Protein AF-A0A381W4L0-F1 (afdb_monomer)

Radius of gyration: 14.17 Å; Cα contacts (8 Å, |Δi|>4): 86; chains: 1; bounding box: 40×19×44 Å

Mean predicted aligned error: 5.43 Å

Foldseek 3Di:
DPPPPPAAAADEAEDAECPPPDPVNVVCLVCVLVVVVRHLYAYEYQYDDPSRVVSCVVSVHHYHYDPDRDDDD

Solvent-accessible surface area (backbone atoms only — not comparable to full-atom values): 4474 Å² total; per-residue (Å²): 134,83,78,78,72,80,74,53,54,78,39,82,48,76,48,69,61,36,78,71,79,45,70,70,54,51,52,49,61,68,44,46,65,64,46,49,76,66,22,46,43,34,40,36,28,54,34,76,30,72,66,55,54,52,48,29,63,74,70,71,33,54,74,50,55,60,96,61,77,80,72,85,131

pLDDT: mean 90.19, std 13.55, range [38.84, 98.44]

Nearest PDB structures (foldseek):
  7mi0-assembly1_A  TM=6.680E-01  e=4.825E-01  Rickettsia africae ESF-5
  5gkj-assembly1_A  TM=5.864E-01  e=8.255E-01  Thermococcus kodakarensis KOD1
  8h2c-assembly2_C  TM=5.767E-01  e=2.113E+00  Campylobacter jejuni
  8h2c-assembly2_D  TM=5.524E-01  e=2.113E+00  Campylobacter jejuni
  5gkj-assembly1_B  TM=4.953E-01  e=2.113E+00  Thermococcus kodakarensis KOD1

Organism: NCBI:txid408172

Sequence (73 aa):
MSTESAEMPPLLVAKGSFQVMGGAERDLMRVLPSLNQIFSVQMATIHPSQELRSLCKLENIPLICPAQAWENP

Structure (mmCIF, N/CA/C/O backbone):
data_AF-A0A381W4L0-F1
#
_entry.id   AF-A0A381W4L0-F1
#
loop_
_atom_site.group_PDB
_atom_site.id
_atom_site.type_symbol
_atom_site.label_atom_id
_atom_site.label_alt_id
_atom_site.label_comp_id
_atom_site.label_asym_id
_atom_site.label_entity_id
_atom_site.label_seq_id
_atom_site.pdbx_PDB_ins_code
_atom_site.Cartn_x
_atom_site.Cartn_y
_atom_site.Cartn_z
_atom_site.occupancy
_atom_site.B_iso_or_equiv
_atom_site.auth_seq_id
_atom_site.auth_comp_id
_atom_site.auth_asym_id
_atom_site.auth_atom_id
_atom_site.pdbx_PDB_model_num
ATOM 1 N N . MET A 1 1 ? -26.613 7.664 23.802 1.00 38.84 1 MET A N 1
ATOM 2 C CA . MET A 1 1 ? -25.167 7.963 23.771 1.00 38.84 1 MET A CA 1
ATOM 3 C C . MET A 1 1 ? -24.608 7.273 22.549 1.00 38.84 1 MET A C 1
ATOM 5 O O . MET A 1 1 ? -24.407 6.068 22.585 1.00 38.84 1 MET A O 1
ATOM 9 N N . SER A 1 2 ? -24.494 8.000 21.441 1.00 42.19 2 SER A N 1
ATOM 10 C CA . SER A 1 2 ? -23.845 7.476 20.242 1.00 42.19 2 SER A CA 1
ATOM 11 C C . SER A 1 2 ? -22.352 7.477 20.526 1.00 42.19 2 SER A C 1
ATOM 13 O O . SER A 1 2 ? -21.781 8.532 20.787 1.00 42.19 2 SER A O 1
ATOM 15 N N . THR A 1 3 ? -21.745 6.298 20.589 1.00 46.53 3 THR A N 1
ATOM 16 C CA . THR A 1 3 ? -20.294 6.163 20.680 1.00 46.53 3 THR A CA 1
ATOM 17 C C . THR A 1 3 ? -19.724 6.642 19.358 1.00 46.53 3 THR A C 1
ATOM 19 O O . THR A 1 3 ? -19.780 5.928 18.357 1.00 46.53 3 THR A O 1
ATOM 22 N N . GLU A 1 4 ? -19.254 7.883 19.347 1.00 55.22 4 GLU A N 1
ATOM 23 C CA . GLU A 1 4 ? -18.394 8.419 18.304 1.00 55.22 4 GLU A CA 1
ATOM 24 C C . GLU A 1 4 ? -17.174 7.494 18.252 1.00 55.22 4 GLU A C 1
ATOM 26 O O . GLU A 1 4 ? -16.312 7.510 19.131 1.00 55.22 4 GLU A O 1
ATOM 31 N N . SER A 1 5 ? -17.196 6.547 17.314 1.00 60.41 5 SER A N 1
ATOM 32 C CA . SER A 1 5 ? -16.061 5.664 17.077 1.00 60.41 5 SER A CA 1
ATOM 33 C C . SER A 1 5 ? -14.974 6.578 16.551 1.00 60.41 5 SER A C 1
ATOM 35 O O . SER A 1 5 ? -15.121 7.093 15.448 1.00 60.41 5 SER A O 1
ATOM 37 N N . ALA A 1 6 ? -13.959 6.8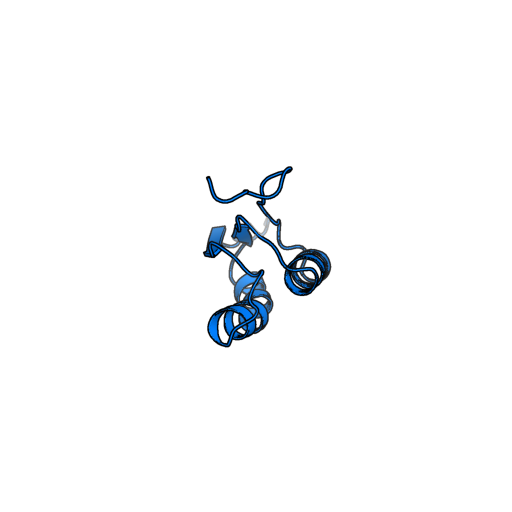70 17.365 1.00 68.88 6 ALA A N 1
ATOM 38 C CA . ALA A 1 6 ? -12.844 7.700 16.939 1.00 68.88 6 ALA A CA 1
ATOM 39 C C . ALA A 1 6 ? -12.248 7.064 15.677 1.00 68.88 6 ALA A C 1
ATOM 41 O O . ALA A 1 6 ? -11.661 5.982 15.748 1.00 68.88 6 ALA A O 1
ATOM 42 N N . GLU A 1 7 ? -12.497 7.676 14.518 1.00 85.50 7 GLU A N 1
ATOM 43 C CA . GLU A 1 7 ? -12.012 7.162 13.243 1.00 85.50 7 GLU A CA 1
ATOM 44 C C . GLU A 1 7 ? -10.485 7.084 13.306 1.00 85.50 7 GLU A C 1
ATOM 46 O O . GLU A 1 7 ? -9.819 8.024 13.752 1.00 85.50 7 GLU A O 1
ATOM 51 N N . MET A 1 8 ? -9.923 5.938 12.909 1.00 93.38 8 MET A N 1
ATOM 52 C CA . MET A 1 8 ? -8.475 5.754 12.930 1.00 93.38 8 MET A CA 1
ATOM 53 C C . MET A 1 8 ? -7.809 6.828 12.058 1.00 93.38 8 MET A C 1
ATOM 55 O O . MET A 1 8 ? -8.259 7.053 10.929 1.00 93.38 8 MET A O 1
ATOM 59 N N . PRO A 1 9 ? -6.723 7.467 12.527 1.00 96.44 9 PRO A N 1
ATOM 60 C CA . PRO A 1 9 ? -6.031 8.473 11.737 1.00 96.44 9 PRO A CA 1
ATOM 61 C C . PRO A 1 9 ? -5.535 7.874 10.408 1.00 96.44 9 PRO A C 1
ATOM 63 O O . PRO A 1 9 ? -5.079 6.725 10.385 1.00 96.44 9 PRO A O 1
ATOM 66 N N . PRO A 1 10 ? -5.613 8.617 9.292 1.00 97.06 10 PRO A N 1
ATOM 67 C CA . PRO A 1 10 ? -5.159 8.122 7.998 1.00 97.06 10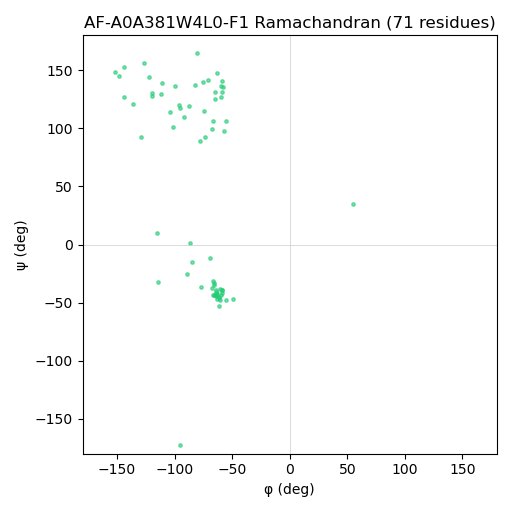 PRO A CA 1
ATOM 68 C C . PRO A 1 10 ? -3.628 8.020 7.944 1.00 97.06 10 PRO A C 1
ATOM 70 O O . PRO A 1 10 ? -2.923 8.907 8.430 1.00 97.06 10 PRO A O 1
ATOM 73 N N . LEU A 1 11 ? -3.108 6.967 7.303 1.00 98.00 11 LEU A N 1
ATOM 74 C CA . LEU A 1 11 ? -1.673 6.791 7.048 1.00 98.00 11 LEU A CA 1
ATOM 75 C C . LEU A 1 11 ? -1.422 6.307 5.617 1.00 98.00 11 LEU A C 1
ATOM 77 O O . LEU A 1 11 ? -1.841 5.215 5.238 1.00 98.00 11 LEU A O 1
ATOM 81 N N . LEU A 1 12 ? -0.663 7.084 4.843 1.00 98.12 12 LEU A N 1
ATOM 82 C CA . LEU A 1 12 ? -0.157 6.658 3.541 1.00 98.12 12 LEU A CA 1
ATOM 83 C C . LEU A 1 12 ? 1.259 6.099 3.683 1.00 98.12 12 LEU A C 1
ATOM 85 O O . LEU A 1 12 ? 2.196 6.822 4.017 1.00 98.12 12 LEU A O 1
ATOM 89 N N . VAL A 1 13 ? 1.426 4.822 3.359 1.00 97.88 13 VAL 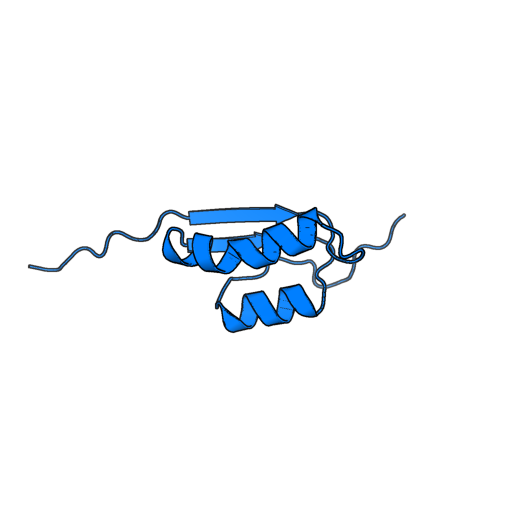A N 1
ATOM 90 C CA . VAL A 1 13 ? 2.733 4.179 3.232 1.00 97.88 13 VAL A CA 1
ATOM 91 C C . VAL A 1 13 ? 3.128 4.190 1.760 1.00 97.88 13 VAL A C 1
ATOM 93 O O . VAL A 1 13 ? 2.425 3.627 0.926 1.00 97.88 13 VAL A O 1
ATOM 96 N N . ALA A 1 14 ? 4.256 4.816 1.422 1.00 96.69 14 ALA A N 1
ATOM 97 C CA . ALA A 1 14 ? 4.723 4.930 0.042 1.00 96.69 14 ALA A CA 1
ATOM 98 C C . ALA A 1 14 ? 6.095 4.270 -0.149 1.00 96.69 14 ALA A C 1
ATOM 100 O O . ALA A 1 14 ? 7.044 4.551 0.582 1.00 96.69 14 ALA A O 1
ATOM 101 N N . LYS A 1 15 ? 6.218 3.419 -1.172 1.00 95.56 15 LYS A N 1
ATOM 102 C CA . LYS A 1 15 ? 7.490 2.805 -1.584 1.00 95.56 15 LYS A CA 1
ATOM 103 C C . LYS A 1 15 ? 7.534 2.681 -3.101 1.00 95.56 15 LYS A C 1
ATOM 105 O O . LYS A 1 15 ? 6.638 2.096 -3.698 1.00 95.56 15 LYS A O 1
ATOM 110 N N . GLY A 1 16 ? 8.598 3.187 -3.728 1.00 92.44 16 GLY A N 1
ATOM 111 C CA . GLY A 1 16 ? 8.690 3.279 -5.192 1.00 92.44 16 GLY A CA 1
ATOM 112 C C . GLY A 1 16 ? 8.489 1.947 -5.925 1.00 92.44 16 GLY A C 1
ATOM 113 O O . GLY A 1 16 ? 7.683 1.872 -6.843 1.00 92.44 16 GLY A O 1
ATOM 114 N N . SER A 1 17 ? 9.159 0.880 -5.490 1.00 92.38 17 SER A N 1
ATOM 115 C CA . SER A 1 17 ? 9.080 -0.436 -6.135 1.00 92.38 17 SER A CA 1
ATOM 116 C C . SER A 1 17 ? 9.235 -1.570 -5.123 1.00 92.38 17 SER A C 1
ATOM 118 O O . SER A 1 17 ? 10.003 -1.436 -4.161 1.00 92.38 17 SER A O 1
ATOM 120 N N . PHE A 1 18 ? 8.513 -2.663 -5.388 1.00 93.31 18 PHE A N 1
ATOM 121 C CA . PHE A 1 18 ? 8.630 -3.991 -4.777 1.00 93.31 18 PHE A CA 1
ATOM 122 C C . PHE A 1 18 ? 9.076 -5.062 -5.794 1.00 93.31 18 PHE A C 1
ATOM 124 O O . PHE A 1 18 ? 9.034 -6.248 -5.483 1.00 93.31 18 PHE A O 1
ATOM 131 N N . GLN A 1 19 ? 9.501 -4.688 -7.011 1.00 85.75 19 GLN A N 1
ATOM 132 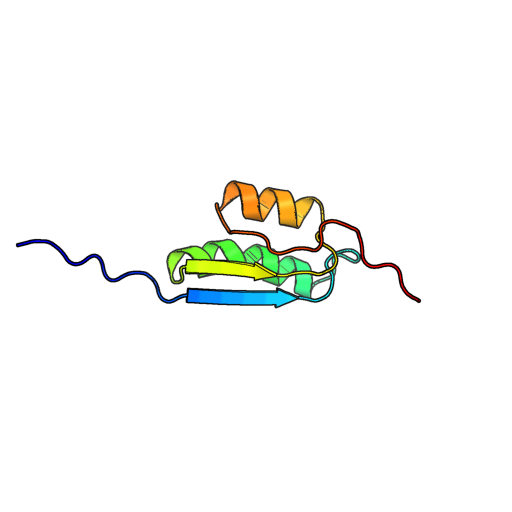C CA . GLN A 1 19 ? 9.954 -5.673 -8.015 1.00 85.75 19 GLN A CA 1
ATOM 133 C C . GLN A 1 19 ? 11.157 -6.477 -7.530 1.00 85.75 19 GLN A C 1
ATOM 135 O O . GLN A 1 19 ? 11.244 -7.675 -7.777 1.00 85.75 19 GLN A O 1
ATOM 140 N N . VAL A 1 20 ? 12.076 -5.813 -6.828 1.00 86.69 20 VAL A N 1
ATOM 141 C CA . VAL A 1 20 ? 13.189 -6.466 -6.143 1.00 86.69 20 VAL A CA 1
ATOM 142 C C . VAL A 1 20 ? 12.822 -6.550 -4.668 1.00 86.69 20 VAL A C 1
ATOM 144 O O . VAL A 1 20 ? 12.894 -5.563 -3.941 1.00 86.69 20 VAL A O 1
ATOM 147 N N . MET A 1 21 ? 12.388 -7.733 -4.237 1.00 84.25 21 MET A N 1
ATOM 148 C CA . MET A 1 21 ? 12.035 -7.999 -2.842 1.00 84.25 21 MET A CA 1
ATOM 149 C C . MET A 1 21 ? 13.297 -8.102 -1.972 1.00 84.25 21 MET A C 1
ATOM 151 O O . MET A 1 21 ? 13.890 -9.174 -1.830 1.00 84.25 21 MET A O 1
ATOM 155 N N . GLY A 1 22 ? 13.706 -6.975 -1.388 1.00 89.88 22 GLY A N 1
ATOM 156 C CA . GLY A 1 22 ? 14.818 -6.865 -0.451 1.00 89.88 22 GLY A CA 1
ATOM 157 C C . GLY A 1 22 ? 14.388 -6.928 1.018 1.00 89.88 22 GLY A C 1
ATOM 158 O O . GLY A 1 22 ? 13.244 -7.230 1.361 1.00 89.88 22 GLY A O 1
ATOM 159 N N . GLY A 1 23 ? 15.342 -6.672 1.918 1.00 93.50 23 GLY A N 1
ATOM 160 C CA . GLY A 1 23 ? 15.081 -6.633 3.362 1.00 93.50 23 GLY A CA 1
ATOM 161 C C . GLY A 1 23 ? 14.068 -5.552 3.743 1.00 93.50 23 GLY A C 1
ATOM 162 O O . GLY A 1 23 ? 13.103 -5.846 4.439 1.00 93.50 23 GLY A O 1
ATOM 163 N N . ALA A 1 24 ? 14.233 -4.339 3.208 1.00 91.94 24 ALA A N 1
ATOM 164 C CA . ALA A 1 24 ? 13.358 -3.209 3.511 1.00 91.94 24 ALA A CA 1
ATOM 165 C C . ALA A 1 24 ? 11.907 -3.450 3.056 1.00 91.94 24 ALA A C 1
ATOM 167 O O . ALA A 1 24 ? 10.969 -3.154 3.790 1.00 91.94 24 ALA A O 1
ATOM 168 N N . GLU A 1 25 ? 11.710 -4.017 1.865 1.00 95.56 25 GLU A N 1
ATOM 169 C CA . GLU A 1 25 ? 10.389 -4.344 1.324 1.00 95.56 25 GLU A CA 1
ATOM 170 C C . GLU A 1 25 ? 9.696 -5.427 2.158 1.00 95.56 25 GLU A C 1
ATOM 172 O O . GLU A 1 25 ? 8.514 -5.300 2.482 1.00 95.56 25 GLU A O 1
ATOM 177 N N . ARG A 1 26 ? 10.434 -6.477 2.545 1.00 95.38 26 ARG A N 1
ATOM 178 C CA . ARG A 1 26 ? 9.908 -7.550 3.402 1.00 95.38 26 ARG A CA 1
ATOM 179 C C . ARG A 1 26 ? 9.531 -7.048 4.788 1.00 95.38 26 ARG A C 1
ATOM 181 O O . ARG A 1 26 ? 8.457 -7.395 5.277 1.00 95.38 26 ARG A O 1
ATOM 188 N N . ASP A 1 27 ? 10.376 -6.224 5.397 1.00 96.19 27 ASP A N 1
ATOM 189 C CA . ASP A 1 27 ? 10.097 -5.652 6.712 1.00 96.19 27 ASP A CA 1
ATOM 190 C C . ASP A 1 27 ? 8.870 -4.745 6.666 1.00 96.19 27 ASP A C 1
ATOM 192 O O . ASP A 1 27 ? 8.006 -4.841 7.538 1.00 96.19 27 ASP A O 1
ATOM 196 N N . LEU A 1 28 ? 8.732 -3.938 5.609 1.00 96.62 28 LEU A N 1
ATOM 197 C CA . LEU A 1 28 ? 7.551 -3.105 5.419 1.00 96.62 28 LEU A CA 1
ATOM 198 C C . LEU A 1 28 ? 6.276 -3.949 5.314 1.00 96.62 28 LEU A C 1
ATOM 200 O O . LEU A 1 28 ? 5.308 -3.680 6.023 1.00 96.62 28 LEU A O 1
ATOM 204 N N . MET A 1 29 ? 6.285 -5.010 4.499 1.00 96.62 29 MET A N 1
ATOM 205 C CA . MET A 1 29 ? 5.151 -5.936 4.400 1.00 96.62 29 MET A CA 1
ATOM 206 C C . MET A 1 29 ? 4.807 -6.587 5.743 1.00 96.62 29 MET A C 1
ATOM 208 O O . MET A 1 29 ? 3.635 -6.738 6.069 1.00 96.62 29 MET A O 1
ATOM 212 N N . ARG A 1 30 ? 5.811 -6.947 6.550 1.00 96.94 30 ARG A N 1
ATOM 213 C CA . ARG A 1 30 ? 5.592 -7.559 7.868 1.00 96.94 30 ARG A CA 1
ATOM 214 C C . ARG A 1 30 ? 4.939 -6.597 8.862 1.00 96.94 30 ARG A C 1
ATOM 216 O O . ARG A 1 30 ? 4.210 -7.039 9.744 1.00 96.94 30 ARG A O 1
ATOM 223 N N . VAL A 1 31 ? 5.223 -5.302 8.738 1.00 97.56 31 VAL A N 1
ATOM 224 C CA . VAL A 1 31 ? 4.747 -4.260 9.658 1.00 97.56 31 VAL A CA 1
ATOM 225 C C . VAL A 1 31 ? 3.388 -3.683 9.236 1.00 97.56 31 VAL A C 1
ATOM 227 O O . VAL A 1 31 ? 2.635 -3.235 10.099 1.00 97.56 31 VAL A O 1
ATOM 230 N N . LEU A 1 32 ? 3.032 -3.737 7.946 1.00 97.62 32 LEU A N 1
ATOM 231 C CA . LEU A 1 32 ? 1.760 -3.217 7.417 1.00 97.62 32 LEU A CA 1
ATOM 232 C C . LEU A 1 32 ? 0.506 -3.683 8.191 1.00 97.62 32 LEU A C 1
ATOM 234 O O . LEU A 1 32 ? -0.289 -2.813 8.547 1.00 97.62 32 LEU A O 1
ATOM 238 N N . PRO A 1 33 ? 0.325 -4.979 8.525 1.00 97.75 33 PRO A N 1
ATOM 239 C CA . PRO A 1 33 ? -0.825 -5.431 9.315 1.00 97.75 33 PRO A CA 1
ATOM 240 C C . PRO A 1 33 ? -0.912 -4.756 10.686 1.00 97.75 33 PRO A C 1
ATOM 242 O O . PRO A 1 33 ? -1.983 -4.345 11.118 1.00 97.75 33 PRO A O 1
ATOM 245 N N . SER A 1 34 ? 0.226 -4.591 11.368 1.00 97.75 34 SER A N 1
ATOM 246 C CA . SER A 1 34 ? 0.272 -3.928 12.674 1.00 97.75 34 SER A CA 1
ATOM 247 C C . SER A 1 34 ? -0.050 -2.438 12.568 1.00 97.75 34 SER A C 1
ATOM 249 O O . SER A 1 34 ? -0.741 -1.906 13.430 1.00 97.75 34 SER A O 1
ATOM 251 N N . LEU A 1 35 ? 0.398 -1.763 11.505 1.00 97.56 35 LEU A N 1
ATOM 252 C CA . LEU A 1 35 ? 0.018 -0.369 11.255 1.00 97.56 35 LEU A CA 1
ATOM 253 C C . LEU A 1 35 ? -1.485 -0.237 10.996 1.00 97.56 35 LEU A C 1
ATOM 255 O O . LEU A 1 35 ? -2.100 0.696 11.502 1.00 97.56 35 LEU A O 1
ATOM 259 N N . ASN A 1 36 ? -2.084 -1.187 10.275 1.00 97.19 36 ASN A N 1
ATOM 260 C CA . ASN A 1 36 ? -3.509 -1.183 9.936 1.00 97.19 36 ASN A CA 1
ATOM 261 C C . ASN A 1 36 ? -4.442 -1.419 11.142 1.00 97.19 36 ASN A C 1
ATOM 263 O O . ASN A 1 36 ? -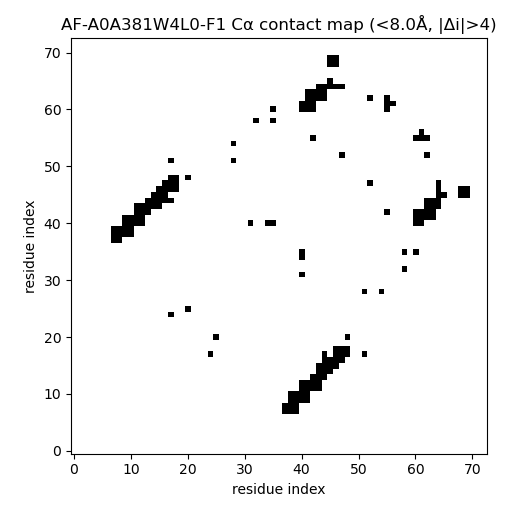5.648 -1.224 11.044 1.00 97.19 36 ASN A O 1
ATOM 267 N N . GLN A 1 37 ? -3.891 -1.823 12.291 1.00 96.38 37 GLN A N 1
ATOM 268 C CA . GLN A 1 37 ? -4.619 -1.909 13.565 1.00 96.38 37 GLN A CA 1
ATOM 269 C C . GLN A 1 37 ? -4.663 -0.571 14.320 1.00 96.38 37 GLN A C 1
ATOM 271 O O . GLN A 1 37 ? -5.425 -0.432 15.273 1.00 96.38 37 GLN A O 1
ATOM 276 N N . ILE A 1 38 ? -3.814 0.387 13.934 1.00 96.69 38 ILE A N 1
ATOM 277 C CA . ILE A 1 38 ? -3.625 1.675 14.622 1.00 96.69 38 ILE A CA 1
ATOM 278 C C . ILE A 1 38 ? -4.083 2.838 13.725 1.00 96.69 38 ILE A C 1
ATOM 280 O O . ILE A 1 38 ? -4.571 3.855 14.217 1.00 96.69 38 ILE A O 1
ATOM 284 N N . PHE A 1 39 ? -3.930 2.684 12.409 1.00 97.62 39 PHE A N 1
ATOM 285 C CA . PHE A 1 39 ? -4.220 3.682 11.386 1.00 97.62 39 PHE A CA 1
ATOM 286 C C . PHE A 1 39 ? -5.163 3.121 10.321 1.00 97.62 39 PHE A C 1
ATOM 288 O O . PHE A 1 39 ? -5.169 1.924 10.046 1.00 97.62 39 PHE A O 1
ATOM 295 N N . SER A 1 40 ? -5.879 4.013 9.637 1.00 97.19 40 SER A N 1
ATOM 296 C CA . SER A 1 40 ? -6.517 3.699 8.357 1.00 97.19 40 SER A CA 1
ATOM 297 C C . SER A 1 40 ? -5.442 3.732 7.264 1.00 97.19 40 SER A C 1
ATOM 299 O O . SER A 1 40 ? -5.114 4.796 6.727 1.00 97.19 40 SER A O 1
ATOM 301 N N . VAL A 1 41 ? -4.794 2.587 7.019 1.00 98.38 41 VAL A N 1
ATOM 302 C CA . VAL A 1 41 ? -3.609 2.503 6.151 1.00 98.38 41 VAL A CA 1
ATOM 303 C C . VAL A 1 41 ? -3.996 2.424 4.678 1.00 98.38 41 VAL A C 1
ATOM 305 O O . VAL A 1 41 ? -4.860 1.647 4.285 1.00 98.38 41 VAL A O 1
ATOM 308 N N . GLN A 1 42 ? -3.271 3.161 3.839 1.00 98.44 42 GLN A N 1
ATOM 309 C CA . GLN A 1 42 ? -3.224 2.979 2.389 1.00 98.44 42 GLN A CA 1
ATOM 310 C C . GLN A 1 42 ? -1.779 2.720 1.952 1.00 98.44 42 GLN A C 1
ATOM 312 O O . GLN A 1 42 ? -0.842 3.301 2.501 1.00 98.44 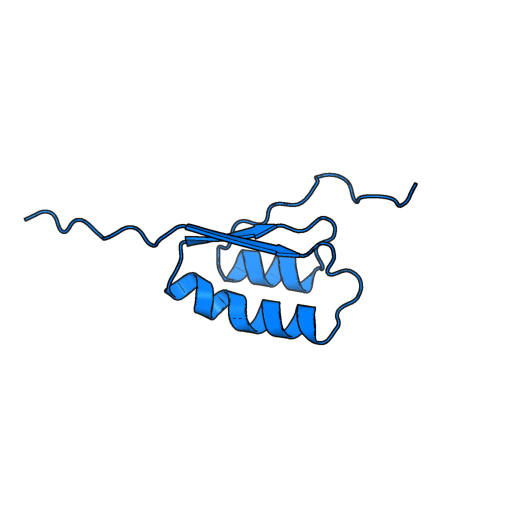42 GLN A O 1
ATOM 317 N N . MET A 1 43 ? -1.589 1.871 0.944 1.00 98.12 43 MET A N 1
ATOM 318 C CA . MET A 1 43 ? -0.272 1.546 0.393 1.00 98.12 43 MET A CA 1
ATOM 319 C C . MET A 1 43 ? -0.140 2.110 -1.021 1.00 98.12 43 MET A C 1
ATOM 321 O O . MET A 1 43 ? -0.985 1.837 -1.866 1.00 98.12 43 MET A O 1
ATOM 325 N N . ALA A 1 44 ? 0.936 2.840 -1.311 1.00 97.69 44 ALA A N 1
ATOM 326 C CA . ALA A 1 44 ? 1.231 3.372 -2.639 1.00 97.69 44 ALA A CA 1
ATOM 327 C C . ALA A 1 44 ? 2.562 2.855 -3.193 1.00 97.69 44 ALA A C 1
ATOM 329 O O . ALA A 1 44 ? 3.615 2.976 -2.560 1.00 97.69 44 ALA A O 1
ATOM 330 N N . THR A 1 45 ? 2.533 2.316 -4.411 1.00 95.94 45 THR A N 1
ATOM 331 C CA . THR A 1 45 ? 3.748 1.894 -5.114 1.00 95.94 45 THR A CA 1
ATOM 332 C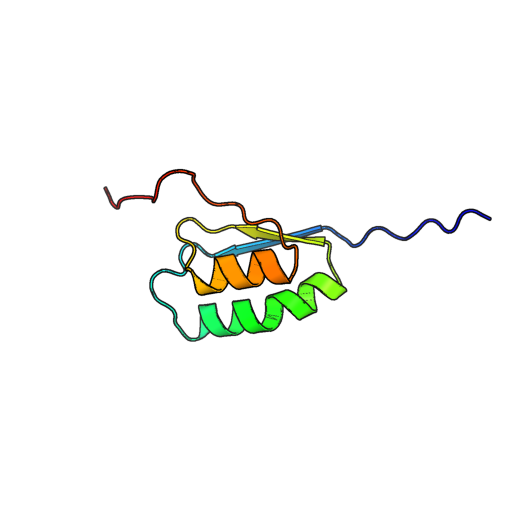 C . THR A 1 45 ? 3.593 1.962 -6.625 1.00 95.94 45 THR A C 1
ATOM 334 O O . THR A 1 45 ? 2.510 1.738 -7.163 1.00 95.94 45 THR A O 1
ATOM 337 N N . ILE A 1 46 ? 4.692 2.249 -7.320 1.00 94.81 46 ILE A N 1
ATOM 338 C CA . ILE A 1 46 ? 4.727 2.263 -8.784 1.00 94.81 46 ILE A CA 1
ATOM 339 C C . ILE A 1 46 ? 4.784 0.824 -9.309 1.00 94.81 46 ILE A C 1
ATOM 341 O O . ILE A 1 46 ? 4.132 0.499 -10.299 1.00 94.81 46 ILE A O 1
ATOM 345 N N . HIS A 1 47 ? 5.496 -0.060 -8.603 1.00 93.12 47 HIS A N 1
ATOM 346 C CA . HIS A 1 47 ? 5.618 -1.463 -8.983 1.00 93.12 47 HIS A CA 1
ATOM 347 C C . HIS A 1 47 ? 5.302 -2.412 -7.822 1.00 93.12 47 HIS A C 1
ATOM 349 O O . HIS A 1 47 ? 6.195 -2.765 -7.045 1.00 93.12 47 HIS A O 1
ATOM 355 N N . PRO A 1 48 ? 4.047 -2.861 -7.698 1.00 94.25 48 PRO A N 1
ATOM 356 C CA . PRO A 1 48 ? 3.669 -3.830 -6.678 1.00 94.25 48 PRO A CA 1
ATOM 357 C C . PRO A 1 48 ? 4.136 -5.246 -7.043 1.00 94.25 48 PRO A C 1
ATOM 359 O O . PRO A 1 48 ? 3.997 -5.676 -8.190 1.00 94.25 48 PRO A O 1
ATOM 362 N N . SER A 1 49 ? 4.618 -5.995 -6.051 1.00 94.00 49 SER A N 1
ATOM 363 C CA . SER A 1 49 ? 4.834 -7.441 -6.167 1.00 94.00 49 SER A CA 1
ATOM 364 C C . SER A 1 49 ? 3.524 -8.217 -5.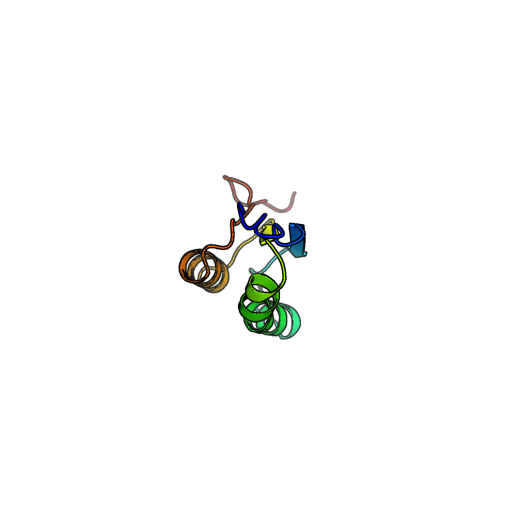979 1.00 94.00 49 SER A C 1
ATOM 366 O O . SER A 1 49 ? 2.521 -7.678 -5.495 1.00 94.00 49 SER A O 1
ATOM 368 N N . GLN A 1 50 ? 3.509 -9.497 -6.356 1.00 94.62 50 GLN A N 1
ATOM 369 C CA . GLN A 1 50 ? 2.337 -10.353 -6.151 1.00 94.62 50 GLN A CA 1
ATOM 370 C C . GLN A 1 50 ? 2.065 -10.579 -4.655 1.00 94.62 50 GLN A C 1
ATOM 372 O O . GLN A 1 50 ? 0.908 -10.618 -4.226 1.00 94.62 50 GLN A O 1
ATOM 377 N N . GLU A 1 51 ? 3.127 -10.665 -3.860 1.00 95.94 51 GLU A N 1
ATOM 378 C CA . GLU A 1 51 ? 3.095 -10.797 -2.408 1.00 95.94 51 GLU A CA 1
ATOM 379 C C . GLU A 1 51 ? 2.451 -9.568 -1.767 1.00 95.94 51 GLU A C 1
ATOM 381 O O . GLU A 1 51 ? 1.525 -9.718 -0.971 1.00 95.94 51 GLU A O 1
ATOM 386 N N . LEU A 1 52 ? 2.853 -8.357 -2.180 1.00 96.62 52 LEU A N 1
ATOM 387 C CA . LEU A 1 52 ? 2.248 -7.120 -1.688 1.00 96.62 52 LEU A CA 1
ATOM 388 C C . LEU A 1 52 ? 0.758 -7.050 -2.037 1.00 96.62 52 LEU A C 1
ATOM 390 O O . LEU A 1 52 ? -0.057 -6.721 -1.181 1.00 96.62 52 LEU A O 1
ATOM 394 N N . ARG A 1 53 ? 0.380 -7.386 -3.279 1.00 96.88 53 ARG A N 1
ATOM 395 C CA . ARG A 1 53 ? -1.035 -7.392 -3.698 1.00 96.88 53 ARG A CA 1
ATOM 396 C C . ARG A 1 53 ? -1.869 -8.351 -2.853 1.00 96.88 53 ARG A C 1
ATOM 398 O O . ARG A 1 53 ? -2.978 -8.008 -2.452 1.00 96.88 53 ARG A O 1
ATOM 405 N N . SER A 1 54 ? -1.334 -9.541 -2.595 1.00 97.94 54 SER A N 1
ATOM 406 C CA . SER A 1 54 ? -2.009 -10.569 -1.801 1.00 97.94 54 SER A CA 1
ATOM 407 C C . SER A 1 54 ? -2.168 -10.127 -0.349 1.00 97.94 54 SER A C 1
ATOM 409 O O . SER A 1 54 ? -3.259 -10.249 0.202 1.00 97.94 54 SER A O 1
ATOM 411 N N . LEU A 1 55 ? -1.119 -9.540 0.234 1.00 98.00 55 LEU A N 1
ATOM 412 C CA . LEU A 1 55 ? -1.142 -8.979 1.582 1.00 98.00 55 LEU A CA 1
ATOM 413 C C . LEU A 1 55 ? -2.159 -7.839 1.706 1.00 98.00 55 LEU A C 1
ATOM 415 O O . LEU A 1 55 ? -3.023 -7.889 2.571 1.00 98.00 55 LEU A O 1
ATOM 419 N N . CYS A 1 56 ? -2.099 -6.834 0.828 1.00 98.00 56 CYS A N 1
ATOM 420 C CA . CYS A 1 56 ? -3.029 -5.705 0.864 1.00 98.00 56 CYS A CA 1
ATOM 421 C C . CYS A 1 56 ? -4.486 -6.164 0.726 1.00 98.00 56 CYS A C 1
ATOM 423 O O . CYS A 1 56 ? -5.358 -5.659 1.425 1.00 98.00 56 CYS A O 1
ATOM 425 N N . LYS A 1 57 ? -4.752 -7.164 -0.125 1.00 98.25 57 LYS A N 1
ATOM 426 C CA . LYS A 1 57 ? -6.086 -7.761 -0.249 1.00 98.25 57 LYS A CA 1
ATOM 427 C C . LYS A 1 57 ? -6.519 -8.491 1.027 1.00 98.25 57 LYS A C 1
ATOM 429 O O . LYS A 1 57 ? -7.672 -8.355 1.416 1.00 98.25 57 LYS A O 1
ATOM 434 N N . LEU A 1 58 ? -5.626 -9.263 1.651 1.00 98.25 58 LEU A N 1
ATOM 435 C CA . LEU A 1 58 ? -5.906 -10.000 2.888 1.00 98.25 58 LEU A CA 1
ATOM 436 C C . LEU A 1 58 ? -6.230 -9.055 4.055 1.00 98.25 58 LEU A C 1
ATOM 438 O O . LEU A 1 58 ? -7.192 -9.278 4.780 1.00 98.25 58 LEU A O 1
ATOM 442 N N . GLU A 1 59 ? -5.453 -7.982 4.190 1.00 97.94 59 GLU A N 1
ATOM 443 C CA . GLU A 1 59 ? -5.560 -7.006 5.281 1.00 97.94 59 GLU A CA 1
ATOM 444 C C . GLU A 1 59 ? -6.574 -5.882 4.996 1.00 97.94 59 GLU A C 1
ATOM 446 O O . GLU A 1 59 ? -6.739 -4.979 5.810 1.00 97.94 59 GLU A O 1
ATOM 451 N N . ASN A 1 60 ? -7.259 -5.912 3.846 1.00 97.62 60 ASN A N 1
ATOM 452 C CA . ASN A 1 60 ? -8.153 -4.844 3.371 1.00 97.62 60 ASN A CA 1
ATOM 453 C C . ASN A 1 60 ? -7.483 -3.456 3.293 1.00 97.62 60 ASN A C 1
ATOM 455 O O . ASN A 1 60 ? -8.125 -2.432 3.516 1.00 97.62 60 ASN A O 1
ATOM 459 N N . ILE A 1 61 ? -6.196 -3.416 2.946 1.00 98.31 61 ILE A N 1
ATOM 460 C CA . ILE A 1 61 ? -5.428 -2.183 2.739 1.00 98.31 61 ILE A CA 1
ATOM 461 C C . ILE A 1 61 ? -5.604 -1.735 1.278 1.00 98.31 61 ILE A C 1
ATOM 463 O O . ILE A 1 61 ? -5.201 -2.470 0.368 1.00 98.31 61 ILE A O 1
ATOM 467 N N . PRO A 1 62 ? -6.151 -0.534 1.004 1.00 98.19 62 PRO A N 1
ATOM 468 C CA . PRO A 1 62 ? -6.214 0.004 -0.349 1.00 98.19 62 PRO A CA 1
ATOM 469 C C . PRO A 1 62 ? -4.816 0.148 -0.959 1.00 98.19 62 PRO A C 1
ATOM 471 O O . PRO A 1 62 ? -3.933 0.783 -0.380 1.00 98.19 62 PRO A O 1
ATOM 474 N N . LEU A 1 63 ? -4.629 -0.431 -2.147 1.00 97.81 63 LEU A N 1
ATOM 475 C CA . LEU A 1 63 ? -3.381 -0.359 -2.902 1.00 97.81 63 LEU A CA 1
ATOM 476 C C . LEU A 1 63 ? -3.517 0.638 -4.057 1.00 97.81 63 LEU A C 1
ATOM 478 O O . LEU A 1 63 ? -4.251 0.401 -5.015 1.00 97.81 63 LEU A O 1
ATOM 482 N N . ILE A 1 64 ? -2.766 1.729 -3.975 1.00 97.50 64 ILE A N 1
ATOM 483 C 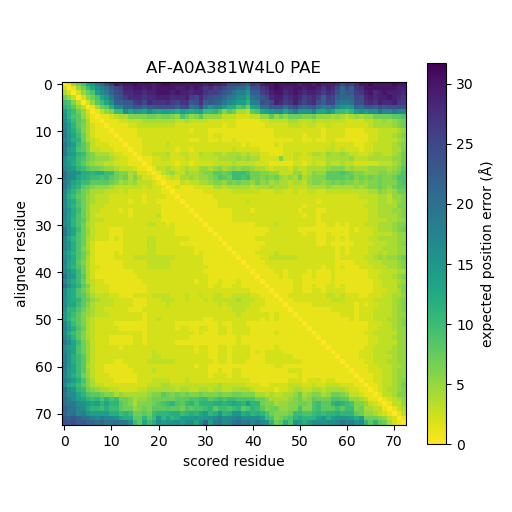CA . ILE A 1 64 ? -2.630 2.747 -5.010 1.00 97.50 64 ILE A CA 1
ATOM 484 C C . ILE A 1 64 ? -1.428 2.365 -5.877 1.00 97.50 64 ILE A C 1
ATOM 486 O O . ILE A 1 64 ? -0.276 2.430 -5.446 1.00 97.50 64 ILE A O 1
ATOM 490 N N . CYS A 1 65 ? -1.691 1.951 -7.110 1.00 94.94 65 CYS A N 1
ATOM 491 C CA . CYS A 1 65 ? -0.659 1.662 -8.099 1.00 94.94 65 CYS A CA 1
ATOM 492 C C . CYS A 1 65 ? -1.138 2.079 -9.494 1.00 94.94 65 CYS A C 1
ATOM 494 O O . CYS A 1 65 ? -2.349 2.086 -9.738 1.00 94.94 65 CYS A O 1
ATOM 496 N N . PRO A 1 66 ? -0.227 2.419 -10.420 1.00 91.75 66 PRO A N 1
ATOM 497 C CA . PRO A 1 66 ? -0.616 2.754 -11.781 1.00 91.75 66 PRO A CA 1
ATOM 498 C C . PRO A 1 66 ? -1.269 1.547 -12.474 1.00 91.75 66 PRO A C 1
ATOM 500 O O . PRO A 1 66 ? -0.932 0.393 -12.201 1.00 91.75 66 PRO A O 1
ATOM 503 N N . ALA A 1 67 ? -2.223 1.819 -13.369 1.00 87.50 67 ALA A N 1
ATOM 504 C CA . ALA A 1 67 ? -2.902 0.778 -14.145 1.00 87.50 67 ALA A CA 1
ATOM 505 C C . ALA A 1 67 ? -1.943 0.064 -15.112 1.00 87.50 67 ALA A C 1
ATOM 507 O O . ALA A 1 67 ? -2.078 -1.133 -15.355 1.00 87.50 67 ALA A O 1
ATOM 508 N N . GLN A 1 68 ? -0.958 0.801 -15.625 1.00 85.00 68 GLN A N 1
ATOM 509 C CA . GLN A 1 68 ? 0.113 0.295 -16.471 1.00 85.00 68 GLN A CA 1
ATOM 510 C C . GLN A 1 68 ? 1.432 0.349 -15.699 1.00 85.00 68 GLN A C 1
ATOM 512 O O . GLN A 1 68 ? 1.684 1.310 -14.971 1.00 85.00 68 GLN A O 1
ATOM 517 N N . ALA A 1 69 ? 2.258 -0.691 -15.830 1.00 76.12 69 ALA A N 1
ATOM 518 C CA . ALA A 1 69 ? 3.576 -0.699 -15.210 1.00 76.12 69 ALA A CA 1
ATOM 519 C C . ALA A 1 69 ? 4.399 0.478 -15.745 1.00 76.12 69 ALA A C 1
ATOM 521 O O . ALA A 1 69 ? 4.390 0.752 -16.943 1.00 76.12 69 ALA A O 1
ATOM 522 N N . TRP A 1 70 ? 5.094 1.173 -14.847 1.00 77.75 70 TRP A N 1
ATOM 523 C CA . TRP A 1 70 ? 6.054 2.187 -15.256 1.00 77.75 70 TRP A CA 1
ATOM 524 C C . TRP A 1 70 ? 7.197 1.506 -16.005 1.00 77.75 70 TRP A C 1
ATOM 526 O O . TRP A 1 70 ? 7.810 0.574 -15.491 1.00 77.75 70 TRP A O 1
ATOM 536 N N . GLU A 1 71 ? 7.476 1.943 -17.222 1.00 78.00 71 GLU A N 1
ATOM 537 C CA . GLU A 1 71 ? 8.649 1.499 -17.967 1.00 78.00 71 GLU A CA 1
ATOM 538 C C . GLU A 1 71 ? 9.721 2.576 -17.835 1.00 78.00 71 GLU A C 1
ATOM 540 O O . GLU A 1 71 ? 9.425 3.772 -17.866 1.00 78.00 71 GLU A O 1
ATOM 545 N N . ASN A 1 72 ? 10.963 2.153 -17.600 1.00 65.81 72 ASN A N 1
ATOM 546 C CA . ASN A 1 72 ? 12.066 3.098 -17.525 1.00 65.81 72 ASN A CA 1
ATOM 547 C C . ASN A 1 72 ? 12.229 3.746 -18.915 1.00 65.81 72 ASN A C 1
ATOM 549 O O . ASN A 1 72 ? 12.223 2.998 -19.896 1.00 65.81 72 ASN A O 1
ATOM 553 N N . PRO A 1 73 ? 12.323 5.082 -19.009 1.00 68.56 73 PRO A N 1
ATOM 554 C CA . PRO A 1 73 ? 12.484 5.770 -20.286 1.00 68.56 73 PRO A CA 1
ATOM 555 C C . PRO A 1 73 ? 13.799 5.414 -20.991 1.00 68.56 73 PRO A C 1
ATOM 557 O O . PRO A 1 73 ? 14.774 5.038 -20.294 1.00 68.56 73 PRO A O 1
#

Secondary structure (DSSP, 8-state):
------PPPEEEEE-SB-SS--HHHHHHHHHHHHHTTTSEEEEE-SB--HHHHHHHHHTT--EE--SSPPPP-